Protein AF-A0AAV4I9C3-F1 (afdb_monomer_lite)

InterPro domains:
  IPR000477 Reverse transcriptase domain [PS50878] (1-102)

Organism: NCBI:txid1093978

Sequence (102 aa):
MSSAFDTIDRHLLLNILKNIIKEDEQRIIRYLLSNTELSIKLKGSSKTESFKSNIGTGDSLSPVLFIVYLEHALKNMYIRKIETLNTKNTLELAYADDVDFV

pLDDT: mean 78.45, std 11.16, range [52.56, 96.06]

Structure (mmCIF, N/CA/C/O backbone):
data_AF-A0AAV4I9C3-F1
#
_entry.id   AF-A0AAV4I9C3-F1
#
loop_
_atom_site.group_PDB
_atom_site.id
_atom_site.type_symbol
_atom_site.label_atom_id
_atom_site.label_alt_id
_atom_site.label_comp_id
_atom_site.label_asym_id
_atom_site.label_entity_id
_atom_site.label_seq_id
_atom_site.pdbx_PDB_ins_code
_atom_site.Cartn_x
_atom_site.Cartn_y
_atom_site.Cartn_z
_atom_site.occupancy
_atom_site.B_iso_or_equiv
_atom_site.auth_seq_id
_atom_site.auth_comp_id
_atom_site.auth_asym_id
_atom_site.auth_atom_id
_atom_site.pdbx_PDB_model_num
ATOM 1 N N . MET A 1 1 ? 10.217 10.153 2.409 1.00 52.88 1 MET A N 1
ATOM 2 C CA . MET A 1 1 ? 9.153 11.069 1.897 1.00 52.88 1 MET A CA 1
ATOM 3 C C . MET A 1 1 ? 8.394 11.713 3.069 1.00 52.88 1 MET A C 1
ATOM 5 O O . MET A 1 1 ? 8.486 11.200 4.169 1.00 52.88 1 MET A O 1
ATOM 9 N N . SER A 1 2 ? 7.642 12.813 2.900 1.00 52.56 2 SER A N 1
ATOM 10 C CA . SER A 1 2 ? 6.764 13.332 3.979 1.00 52.56 2 SER A CA 1
ATOM 11 C C . SER A 1 2 ? 5.363 12.713 3.864 1.00 52.56 2 SER A C 1
ATOM 13 O O . SER A 1 2 ? 4.778 12.776 2.784 1.00 52.56 2 SER A O 1
ATOM 15 N N . SER A 1 3 ? 4.840 12.106 4.938 1.00 68.81 3 SER A N 1
ATOM 16 C CA . SER A 1 3 ? 3.489 11.507 5.009 1.00 68.81 3 SER A CA 1
ATOM 17 C C . SER A 1 3 ? 3.150 10.515 3.879 1.00 68.81 3 SER A C 1
ATOM 19 O O . SER A 1 3 ? 2.102 10.608 3.247 1.00 68.81 3 SER A O 1
ATOM 21 N N . ALA A 1 4 ? 4.029 9.540 3.618 1.00 69.94 4 ALA A N 1
ATOM 22 C CA . ALA A 1 4 ? 3.947 8.642 2.455 1.00 69.94 4 ALA A CA 1
ATOM 23 C C . ALA A 1 4 ? 2.652 7.803 2.360 1.00 69.94 4 ALA A C 1
ATOM 25 O O . ALA A 1 4 ? 2.177 7.508 1.266 1.00 69.94 4 ALA A O 1
ATOM 26 N N . PHE A 1 5 ? 2.049 7.438 3.494 1.00 72.44 5 PHE A N 1
ATOM 27 C CA . PHE A 1 5 ? 0.756 6.748 3.508 1.00 72.44 5 PHE A CA 1
ATOM 28 C C . PHE A 1 5 ? -0.425 7.695 3.258 1.00 72.44 5 PHE A C 1
ATOM 30 O O . PHE A 1 5 ? -1.480 7.251 2.841 1.00 72.44 5 PHE A O 1
ATOM 37 N N . ASP A 1 6 ? -0.298 9.002 3.461 1.00 73.31 6 ASP A N 1
ATOM 38 C CA . ASP A 1 6 ? -1.426 9.912 3.222 1.00 73.31 6 ASP A CA 1
ATOM 39 C C . ASP A 1 6 ? -1.542 10.323 1.745 1.00 73.31 6 ASP A C 1
ATOM 41 O O . ASP A 1 6 ? -2.546 10.919 1.345 1.00 73.31 6 ASP A O 1
ATOM 45 N N . THR A 1 7 ? -0.530 9.994 0.932 1.00 77.19 7 THR A N 1
ATOM 46 C CA . THR A 1 7 ? -0.384 10.422 -0.467 1.00 77.19 7 THR A CA 1
ATOM 47 C C . THR A 1 7 ? -0.708 9.341 -1.504 1.00 77.19 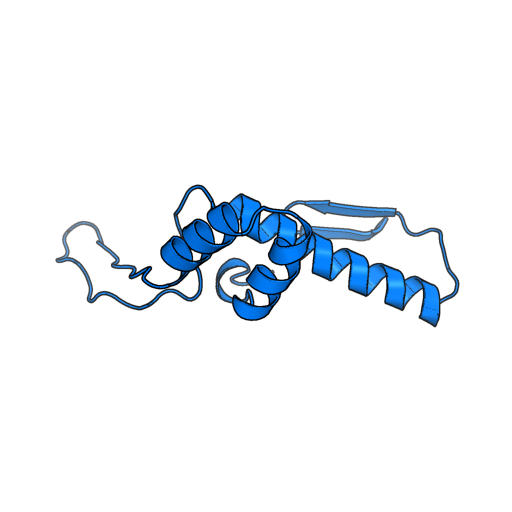7 THR A C 1
ATOM 49 O O . THR A 1 7 ? -0.631 9.617 -2.702 1.00 77.19 7 THR A O 1
ATOM 52 N N . ILE A 1 8 ? -1.092 8.123 -1.097 1.00 82.19 8 ILE A N 1
ATOM 53 C CA . ILE A 1 8 ? -1.442 7.058 -2.054 1.00 82.19 8 ILE A CA 1
ATOM 54 C C . ILE A 1 8 ? -2.783 7.349 -2.728 1.00 82.19 8 ILE A C 1
ATOM 56 O O . ILE A 1 8 ? -3.809 7.557 -2.075 1.00 82.19 8 ILE A O 1
ATOM 60 N N . ASP A 1 9 ? -2.798 7.226 -4.053 1.00 86.75 9 ASP A N 1
ATOM 61 C CA . ASP A 1 9 ? -4.031 7.171 -4.829 1.00 86.75 9 ASP A CA 1
ATOM 62 C C . ASP A 1 9 ? -4.681 5.776 -4.713 1.00 86.75 9 ASP A C 1
ATOM 64 O O . ASP A 1 9 ? -4.202 4.778 -5.263 1.00 86.75 9 ASP A O 1
ATOM 68 N N . ARG A 1 10 ? -5.818 5.710 -4.006 1.00 84.00 10 ARG A N 1
ATOM 69 C CA . ARG A 1 10 ? -6.600 4.476 -3.806 1.00 84.00 10 ARG A CA 1
ATOM 70 C C . ARG A 1 10 ? -7.109 3.866 -5.111 1.00 84.00 10 ARG A C 1
ATOM 72 O O . ARG A 1 10 ? -7.193 2.643 -5.215 1.00 84.00 10 ARG A O 1
ATOM 79 N N . HIS A 1 11 ? -7.482 4.684 -6.089 1.00 88.19 11 HIS A N 1
ATOM 80 C CA . HIS A 1 11 ? -7.990 4.186 -7.362 1.00 88.19 11 HIS A CA 1
ATOM 81 C C . HIS A 1 11 ? -6.862 3.533 -8.164 1.00 88.19 11 HIS A C 1
ATOM 83 O O . HIS A 1 11 ? -7.034 2.427 -8.684 1.00 88.19 11 HIS A O 1
ATOM 89 N N . LEU A 1 12 ? -5.689 4.170 -8.194 1.00 90.94 12 LEU A N 1
ATOM 90 C CA . LEU A 1 12 ? -4.495 3.595 -8.807 1.00 90.94 12 LEU A CA 1
ATOM 91 C C . LEU A 1 12 ? -4.079 2.292 -8.110 1.00 90.94 12 LEU A C 1
ATOM 93 O O . LEU A 1 12 ? -3.891 1.284 -8.787 1.00 90.94 12 LEU A O 1
ATOM 97 N N . LEU A 1 13 ? -4.025 2.270 -6.774 1.00 90.44 13 LEU A N 1
ATOM 98 C CA . LEU A 1 13 ? -3.714 1.061 -6.002 1.00 90.44 13 LEU A CA 1
ATOM 99 C C . LEU A 1 13 ? -4.667 -0.097 -6.335 1.00 90.44 13 LEU A C 1
ATOM 101 O O . LEU A 1 13 ? -4.221 -1.206 -6.624 1.00 90.44 13 LEU A O 1
ATOM 105 N N . LEU A 1 14 ? -5.981 0.149 -6.345 1.00 89.88 14 LEU A N 1
ATOM 106 C CA . LEU A 1 14 ? -6.965 -0.884 -6.679 1.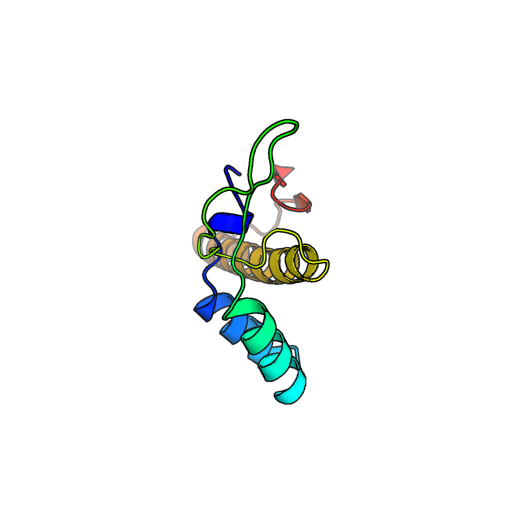00 89.88 14 LEU A CA 1
ATOM 107 C C . LEU A 1 14 ? -6.825 -1.384 -8.123 1.00 89.88 14 LEU A C 1
ATOM 109 O O . LEU A 1 14 ? -7.092 -2.560 -8.375 1.00 89.88 14 LEU A O 1
ATOM 113 N N . ASN A 1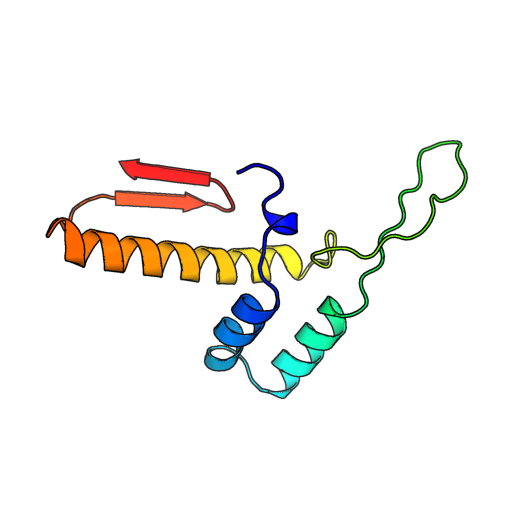 15 ? -6.397 -0.528 -9.054 1.00 93.19 15 ASN A N 1
ATOM 114 C CA . ASN A 1 15 ? -6.108 -0.925 -10.431 1.00 93.19 15 ASN A CA 1
ATOM 115 C C . ASN A 1 15 ? -4.840 -1.776 -10.540 1.00 93.19 15 ASN A C 1
ATOM 117 O O . ASN A 1 15 ? -4.861 -2.774 -11.257 1.00 93.19 15 ASN A O 1
ATOM 121 N N . ILE A 1 16 ? -3.772 -1.431 -9.813 1.00 92.81 16 ILE A N 1
ATOM 122 C CA . ILE A 1 16 ? -2.538 -2.233 -9.753 1.00 92.81 16 ILE A CA 1
ATOM 123 C C . ILE A 1 16 ? -2.860 -3.634 -9.220 1.00 92.81 16 ILE A C 1
ATOM 125 O O . ILE A 1 16 ? -2.503 -4.638 -9.836 1.00 92.81 16 ILE A O 1
ATOM 129 N N . LEU A 1 17 ? -3.610 -3.705 -8.116 1.00 92.31 17 LEU A N 1
ATOM 130 C CA . LEU A 1 17 ? -3.983 -4.965 -7.472 1.00 92.31 17 LEU A CA 1
ATOM 131 C C . LEU A 1 17 ? -4.826 -5.873 -8.370 1.00 92.31 17 LEU A C 1
ATOM 133 O O . LEU A 1 17 ? -4.692 -7.089 -8.278 1.00 92.31 17 LEU A O 1
ATOM 137 N N . LYS A 1 18 ? -5.649 -5.319 -9.270 1.00 92.94 18 LYS A N 1
ATOM 138 C CA . LYS A 1 18 ? -6.528 -6.099 -10.163 1.00 92.94 18 LYS A CA 1
ATOM 139 C C . LYS A 1 18 ? -5.783 -7.181 -10.961 1.00 92.94 18 LYS A C 1
ATOM 141 O O . LYS A 1 18 ? -6.377 -8.195 -11.305 1.00 92.94 18 LYS A O 1
ATOM 146 N N . ASN A 1 19 ? -4.499 -6.965 -11.244 1.00 89.75 19 ASN A N 1
ATOM 147 C CA . ASN A 1 19 ? -3.667 -7.897 -12.008 1.00 89.75 19 ASN A CA 1
ATOM 148 C C . ASN A 1 19 ? -2.867 -8.879 -11.128 1.00 89.75 19 ASN A C 1
ATOM 150 O O . ASN A 1 19 ? -2.143 -9.713 -11.663 1.00 89.75 19 ASN A O 1
ATOM 154 N N . ILE A 1 20 ? -2.959 -8.762 -9.801 1.00 92.44 20 ILE A N 1
ATOM 155 C CA . ILE A 1 20 ? -2.148 -9.510 -8.825 1.00 92.44 20 ILE A CA 1
ATOM 156 C C . ILE A 1 20 ? -3.023 -10.458 -7.997 1.00 92.44 20 ILE A C 1
ATOM 158 O O . ILE A 1 20 ? -2.605 -11.572 -7.689 1.00 92.44 20 ILE A O 1
ATOM 162 N N . ILE A 1 21 ? -4.231 -10.019 -7.639 1.00 93.62 21 ILE A N 1
ATOM 163 C CA . ILE A 1 21 ? -5.134 -10.728 -6.723 1.00 93.62 21 ILE A CA 1
ATOM 164 C C . ILE A 1 21 ? -6.459 -11.090 -7.399 1.00 93.62 21 ILE A C 1
ATOM 166 O O . ILE A 1 21 ? -6.817 -10.550 -8.447 1.00 93.62 21 ILE A O 1
ATOM 170 N N . LYS A 1 22 ? -7.215 -11.996 -6.779 1.00 96.06 22 LYS A N 1
ATOM 171 C CA . LYS A 1 22 ? -8.551 -12.397 -7.235 1.00 96.06 22 LYS A CA 1
ATOM 172 C C . LYS A 1 22 ? -9.584 -11.310 -6.939 1.00 96.06 22 LYS A C 1
ATOM 174 O O . LYS A 1 22 ? -9.420 -10.491 -6.036 1.00 96.06 22 LYS A O 1
ATOM 179 N N . GLU A 1 23 ? -10.704 -11.348 -7.659 1.00 92.69 23 GLU A N 1
ATOM 180 C CA . GLU A 1 23 ? -11.789 -10.370 -7.496 1.00 92.69 23 GLU A CA 1
ATOM 181 C C . GLU A 1 23 ? -12.343 -10.333 -6.060 1.00 92.69 23 GLU A C 1
ATOM 183 O O . GLU A 1 23 ? -12.599 -9.255 -5.522 1.00 92.69 23 GLU A O 1
ATOM 188 N N . ASP A 1 24 ? -12.472 -11.490 -5.406 1.00 93.62 24 ASP A N 1
ATOM 189 C CA . ASP A 1 24 ? -12.974 -11.570 -4.029 1.00 93.62 24 ASP A CA 1
ATOM 190 C C . ASP A 1 24 ? -12.019 -10.908 -3.026 1.00 93.62 24 ASP A C 1
ATOM 192 O O . ASP A 1 24 ? -12.450 -10.154 -2.153 1.00 93.62 24 ASP A O 1
ATOM 196 N N . GLU A 1 25 ? -10.711 -11.106 -3.198 1.00 92.12 25 GLU A N 1
ATOM 197 C CA . GLU A 1 25 ? -9.674 -10.444 -2.399 1.00 92.12 25 GLU A CA 1
ATOM 198 C C . GLU A 1 25 ? -9.718 -8.927 -2.633 1.00 92.12 25 GLU A C 1
ATOM 200 O O . GLU A 1 25 ? -9.694 -8.138 -1.687 1.00 92.12 25 GLU A O 1
ATOM 205 N N . GLN A 1 26 ? -9.890 -8.501 -3.889 1.00 90.81 26 GLN A N 1
ATOM 206 C CA . GLN A 1 26 ? -10.010 -7.089 -4.248 1.00 90.81 26 GLN A CA 1
ATOM 207 C C . GLN A 1 26 ? -11.248 -6.429 -3.623 1.00 90.81 26 GLN A C 1
ATOM 209 O O . GLN A 1 26 ? -11.187 -5.265 -3.218 1.00 90.81 26 GLN A O 1
ATOM 214 N N . ARG A 1 27 ? -12.371 -7.151 -3.512 1.00 90.81 27 ARG A N 1
ATOM 215 C CA . ARG A 1 27 ? -13.584 -6.669 -2.829 1.00 90.81 27 ARG A CA 1
ATOM 216 C C . ARG A 1 27 ? -13.344 -6.458 -1.337 1.00 90.81 27 ARG A C 1
ATOM 218 O O . ARG A 1 27 ? -13.741 -5.416 -0.818 1.00 90.81 27 ARG A O 1
ATOM 225 N N . ILE A 1 28 ? -12.660 -7.391 -0.672 1.00 89.06 28 ILE A N 1
ATOM 226 C CA . ILE A 1 28 ? -12.312 -7.271 0.753 1.00 89.06 28 ILE A CA 1
ATOM 227 C C . ILE A 1 28 ? -11.404 -6.060 0.978 1.00 89.06 28 ILE A C 1
ATOM 229 O O . ILE A 1 28 ? -11.693 -5.228 1.834 1.00 89.06 28 ILE A O 1
ATOM 233 N N . ILE A 1 29 ? -10.354 -5.904 0.168 1.00 88.50 29 ILE A N 1
ATOM 234 C CA . ILE A 1 29 ? -9.437 -4.761 0.275 1.00 88.50 29 ILE A CA 1
ATOM 235 C C . ILE A 1 29 ? -10.180 -3.443 0.039 1.00 88.50 29 ILE A C 1
ATOM 237 O O . ILE A 1 29 ? -10.025 -2.496 0.806 1.00 88.50 29 ILE A O 1
ATOM 241 N N . ARG A 1 30 ? -11.043 -3.375 -0.981 1.00 87.12 30 ARG A N 1
ATOM 242 C CA . ARG A 1 30 ? -11.865 -2.186 -1.244 1.00 87.12 30 ARG A CA 1
ATOM 243 C C . ARG A 1 30 ? -12.763 -1.845 -0.055 1.00 87.12 30 ARG A C 1
ATOM 245 O O . ARG A 1 30 ? -12.882 -0.671 0.283 1.00 87.12 30 ARG A O 1
ATOM 252 N N . TYR A 1 31 ? -13.367 -2.849 0.580 1.00 85.12 31 TYR A N 1
ATOM 253 C CA . TYR A 1 31 ? -14.178 -2.657 1.778 1.00 85.12 31 TYR A CA 1
ATOM 254 C C . TYR A 1 31 ? -13.346 -2.086 2.933 1.00 85.12 31 TYR A C 1
ATOM 256 O O . TYR A 1 31 ? -13.710 -1.041 3.475 1.00 85.12 31 TYR A O 1
ATOM 264 N N . LEU A 1 32 ? -12.192 -2.696 3.231 1.00 82.44 32 LEU A N 1
ATOM 265 C CA . LEU A 1 32 ? -11.266 -2.245 4.279 1.00 82.44 32 LEU A CA 1
ATOM 266 C C . LEU A 1 32 ? -10.781 -0.803 4.058 1.00 82.44 32 LEU A C 1
ATOM 268 O O . LEU A 1 32 ? -10.658 -0.039 5.010 1.00 82.44 32 LEU A O 1
ATOM 272 N N . LEU A 1 33 ? -10.579 -0.398 2.801 1.00 79.31 33 LEU A N 1
ATOM 273 C CA . LEU A 1 33 ? -10.131 0.951 2.443 1.00 79.31 33 LEU A CA 1
ATOM 274 C C . LEU A 1 33 ? -11.256 1.999 2.350 1.00 79.31 33 LEU A C 1
ATOM 276 O O . LEU A 1 33 ? -10.958 3.187 2.209 1.00 79.31 33 LEU A O 1
ATOM 280 N N . SER A 1 34 ? -12.534 1.601 2.350 1.00 75.88 34 SER A N 1
ATOM 281 C CA . SER A 1 34 ? -13.664 2.505 2.057 1.00 75.88 34 SER A CA 1
ATOM 282 C C . SER A 1 34 ? -14.216 3.260 3.271 1.00 75.88 34 SER A C 1
ATOM 284 O O . SER A 1 34 ? -14.741 4.358 3.100 1.0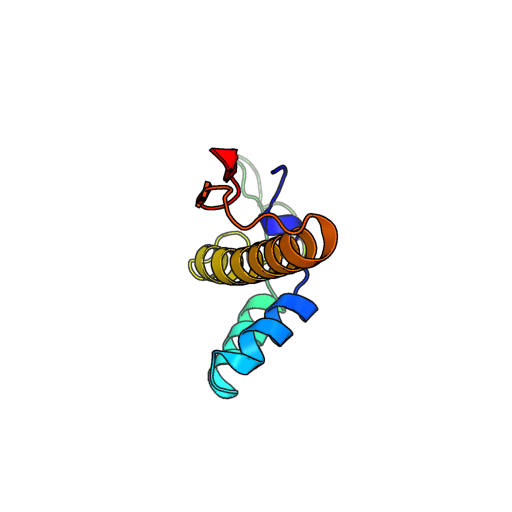0 75.88 34 SER A O 1
ATOM 286 N N . ASN A 1 35 ? -14.057 2.716 4.482 1.00 66.94 35 ASN A N 1
ATOM 287 C CA . ASN A 1 35 ? -14.715 3.213 5.699 1.00 66.94 35 ASN A CA 1
ATOM 288 C C . ASN A 1 35 ? -13.754 3.350 6.890 1.00 66.94 35 ASN A C 1
ATOM 290 O O . ASN A 1 35 ? -14.134 3.131 8.039 1.00 66.94 35 ASN A O 1
ATOM 294 N N . THR A 1 36 ? -12.493 3.681 6.629 1.00 69.69 36 THR A N 1
ATOM 295 C CA . THR A 1 36 ? -11.511 3.909 7.689 1.00 69.69 36 THR A CA 1
ATOM 296 C C . THR A 1 36 ? -11.631 5.327 8.238 1.00 69.69 36 THR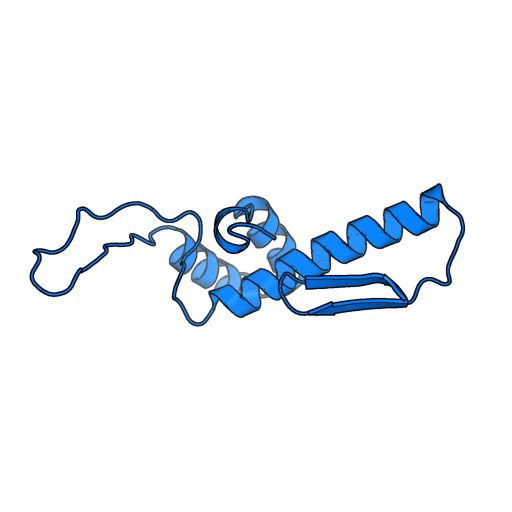 A C 1
ATOM 298 O O . THR A 1 36 ? -11.186 6.308 7.638 1.00 69.69 36 THR A O 1
ATOM 301 N N . GLU A 1 37 ? -12.269 5.420 9.402 1.00 73.62 37 GLU A N 1
ATOM 302 C CA . GLU A 1 37 ? -12.293 6.614 10.237 1.00 73.62 37 GLU A CA 1
ATOM 303 C C . GLU A 1 37 ? -11.242 6.502 11.338 1.00 73.62 37 GLU A C 1
ATOM 305 O O . GLU A 1 37 ? -11.141 5.487 12.032 1.00 73.62 37 GLU A O 1
ATOM 310 N N . LEU A 1 38 ? -10.469 7.566 11.511 1.00 72.94 38 LEU A N 1
ATOM 311 C CA . LEU A 1 38 ? -9.494 7.689 12.576 1.00 72.94 38 LEU A CA 1
ATOM 312 C C . LEU A 1 38 ? -9.990 8.646 13.638 1.00 72.94 38 LEU A C 1
ATOM 314 O O . LEU A 1 38 ? -10.596 9.671 13.358 1.00 72.94 38 LEU A O 1
ATOM 318 N N . SER A 1 39 ? -9.666 8.318 14.877 1.00 76.94 39 SER A N 1
ATOM 319 C CA . SER A 1 39 ? -9.937 9.162 16.031 1.00 76.94 39 SER A CA 1
ATOM 320 C C . SER A 1 39 ? -8.733 9.108 16.951 1.00 76.94 39 SER A C 1
ATOM 322 O O . SER A 1 39 ? -8.269 8.019 17.302 1.00 76.94 39 SER A O 1
ATOM 324 N N . ILE A 1 40 ? -8.243 10.264 17.370 1.00 80.19 40 ILE A N 1
ATOM 325 C CA . ILE A 1 40 ? -7.066 10.367 18.228 1.00 80.19 40 ILE A CA 1
ATOM 326 C C . ILE A 1 40 ? -7.539 10.450 19.680 1.00 80.19 40 ILE A C 1
ATOM 328 O O . ILE A 1 40 ? -8.424 11.239 20.023 1.00 80.19 40 ILE A O 1
ATOM 332 N N . LYS A 1 41 ? -6.950 9.637 20.558 1.00 83.12 41 LYS A N 1
ATOM 333 C CA . LYS A 1 41 ? -7.155 9.734 22.007 1.00 83.12 41 LYS A CA 1
ATOM 334 C C . LYS A 1 41 ? -5.850 10.167 22.662 1.00 83.12 41 LYS A C 1
ATOM 336 O O . LYS A 1 41 ? -4.923 9.368 22.764 1.00 83.12 41 LYS A O 1
ATOM 341 N N . LEU A 1 42 ? -5.785 11.412 23.129 1.00 82.31 42 LEU A N 1
ATOM 342 C CA . LEU A 1 42 ? -4.640 11.895 23.901 1.00 82.31 42 LEU A CA 1
ATOM 343 C C . LEU A 1 42 ? -4.830 11.533 25.379 1.00 82.31 42 LEU A C 1
ATOM 345 O O . LEU A 1 42 ? -5.951 11.517 25.903 1.00 82.31 42 LEU A O 1
ATOM 349 N N . LYS A 1 43 ? -3.731 11.230 26.070 1.00 81.38 43 LYS A N 1
ATOM 350 C CA . LYS A 1 43 ? -3.746 10.889 27.498 1.00 81.38 43 LYS A CA 1
ATOM 351 C C . LYS A 1 43 ? -4.360 12.043 28.305 1.00 81.38 43 LYS A C 1
ATOM 353 O O . LYS A 1 43 ? -3.865 13.159 28.247 1.00 81.38 43 LYS A O 1
ATOM 358 N N . GLY A 1 44 ? -5.427 11.758 29.056 1.00 81.0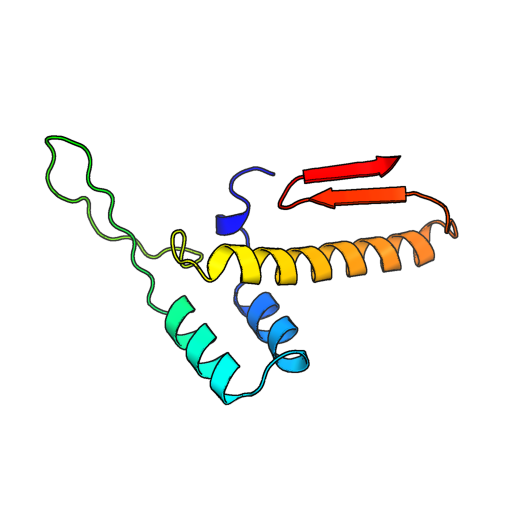0 44 GLY A N 1
ATOM 359 C CA . GLY A 1 44 ? -6.147 12.756 29.862 1.00 81.00 44 GLY A CA 1
ATOM 360 C C . GLY A 1 44 ? -7.216 13.566 29.114 1.00 81.00 44 GLY A C 1
ATOM 361 O O . GLY A 1 44 ? -7.808 14.453 29.715 1.00 81.00 44 GLY A O 1
ATOM 362 N N . SER A 1 45 ? -7.494 13.258 27.843 1.00 75.38 45 SER A N 1
ATOM 363 C CA . SER A 1 45 ? -8.536 13.921 27.042 1.00 75.38 45 SER A CA 1
ATOM 364 C C . SER A 1 45 ? -9.643 12.955 26.608 1.00 75.38 45 SER A C 1
ATOM 366 O O . SER A 1 45 ? -9.447 11.733 26.563 1.00 75.38 45 SER A O 1
ATOM 368 N N . SER A 1 46 ? -10.812 13.506 26.277 1.00 74.94 46 SER A N 1
ATOM 369 C CA . SER A 1 46 ? -11.854 12.787 25.545 1.00 74.94 46 SER A CA 1
ATOM 370 C C . SER A 1 46 ? -11.400 12.496 24.111 1.00 74.94 46 SER A C 1
ATOM 372 O O . SER A 1 46 ? -10.542 13.174 23.549 1.00 74.94 46 SER A O 1
ATOM 374 N N . LYS A 1 47 ? -11.958 11.432 23.527 1.00 78.75 47 LYS A N 1
ATOM 375 C CA . LYS A 1 47 ? -11.703 11.024 22.141 1.00 78.75 47 LYS A CA 1
ATOM 376 C C . LYS A 1 47 ? -12.001 12.207 21.201 1.00 78.75 47 LYS A C 1
ATOM 378 O O . LYS A 1 47 ? -13.062 12.812 21.331 1.00 78.75 47 LYS A O 1
ATOM 383 N N . THR A 1 48 ? -11.069 12.539 20.307 1.00 77.69 48 THR A N 1
ATOM 384 C CA . THR A 1 48 ? -11.287 13.571 19.274 1.00 77.69 48 THR A CA 1
ATOM 385 C C . THR A 1 48 ? -12.334 13.115 18.261 1.00 77.69 48 THR A C 1
ATOM 387 O O . THR A 1 48 ? -12.614 11.916 18.152 1.00 77.69 48 THR A O 1
ATOM 390 N N . GLU A 1 49 ? -12.925 14.073 17.542 1.00 78.56 49 GLU A N 1
ATOM 391 C CA . GLU A 1 49 ? -13.858 13.774 16.456 1.00 78.56 49 GLU A CA 1
ATOM 392 C C . GLU A 1 49 ? -13.200 12.870 15.409 1.00 78.56 49 GLU A C 1
ATOM 394 O O . GLU A 1 49 ? -12.021 13.023 15.077 1.00 78.56 49 GLU A O 1
ATOM 399 N N . SER A 1 50 ? -13.967 11.893 14.925 1.00 79.06 50 SER A N 1
ATOM 400 C CA . SER A 1 50 ? -13.509 10.994 13.875 1.00 79.06 50 SER A CA 1
ATOM 401 C C . SER A 1 50 ? -13.292 11.769 12.576 1.00 79.06 50 SER A C 1
ATOM 403 O O . SER A 1 50 ? -14.147 12.551 12.167 1.00 79.06 50 SER A O 1
ATOM 405 N N . PHE A 1 51 ? -12.186 11.507 11.886 1.00 74.19 51 PHE A N 1
ATOM 406 C CA . PHE A 1 51 ? -11.931 12.016 10.543 1.00 74.19 51 PHE A CA 1
ATOM 407 C C . PHE A 1 51 ? -11.713 10.863 9.567 1.00 74.19 51 PHE A C 1
ATOM 409 O O . PHE A 1 51 ? -11.187 9.806 9.923 1.00 74.19 51 PHE A O 1
ATOM 416 N N . LYS A 1 52 ? -12.124 11.060 8.312 1.00 69.75 52 LYS A N 1
ATOM 417 C CA . LYS A 1 52 ? -11.863 10.084 7.251 1.00 69.75 52 LYS A CA 1
ATOM 418 C C . LYS A 1 52 ? -10.379 10.064 6.948 1.00 69.75 52 LYS A C 1
ATOM 420 O O . LYS A 1 52 ? -9.797 11.111 6.673 1.00 69.75 52 LYS A O 1
ATOM 425 N N . SER A 1 53 ? -9.794 8.877 6.960 1.00 66.25 53 SER A N 1
ATOM 426 C CA . SER A 1 53 ? -8.402 8.735 6.578 1.00 66.25 53 SER A CA 1
ATOM 427 C C . SER A 1 53 ? -8.239 8.529 5.069 1.00 66.25 53 SER A C 1
ATOM 429 O O . SER A 1 53 ? -9.122 7.992 4.383 1.00 66.25 53 SER A O 1
ATOM 431 N N . ASN A 1 54 ? -7.101 8.979 4.537 1.00 60.88 54 ASN A N 1
ATOM 432 C CA . ASN A 1 54 ? -6.749 8.816 3.126 1.00 60.88 54 ASN A CA 1
ATOM 433 C C . ASN A 1 54 ? -6.289 7.385 2.792 1.00 60.88 54 ASN A C 1
ATOM 435 O O . ASN A 1 54 ? -6.488 6.942 1.660 1.00 60.88 54 ASN A O 1
ATOM 439 N N . ILE A 1 55 ? -5.813 6.641 3.793 1.00 59.97 55 ILE A N 1
ATOM 440 C CA . ILE A 1 55 ? -5.578 5.186 3.812 1.00 59.97 55 ILE A CA 1
ATOM 441 C C . ILE A 1 55 ? -6.074 4.651 5.160 1.00 59.97 55 ILE A C 1
ATOM 443 O O . ILE A 1 55 ? -6.217 5.423 6.095 1.00 59.97 55 ILE A O 1
ATOM 447 N N . GLY A 1 56 ? -6.316 3.346 5.314 1.00 56.16 56 GLY A N 1
ATOM 448 C CA . GLY A 1 56 ? -6.422 2.705 6.633 1.00 56.16 56 GLY A CA 1
ATOM 449 C C . GLY A 1 56 ? -5.142 2.806 7.476 1.00 56.16 56 GLY A C 1
ATOM 450 O O . GLY A 1 56 ? -4.564 1.801 7.860 1.00 56.16 56 GLY A O 1
ATOM 451 N N . THR A 1 57 ? -4.664 4.015 7.757 1.00 54.78 57 THR A N 1
ATOM 452 C CA . THR A 1 57 ? -3.444 4.302 8.504 1.00 54.78 57 THR A CA 1
ATOM 453 C C . THR A 1 57 ? -3.536 3.674 9.893 1.00 54.78 57 THR A C 1
ATOM 455 O O . THR A 1 57 ? -4.260 4.142 10.767 1.00 54.78 57 THR A O 1
ATOM 458 N N . GLY A 1 58 ? -2.804 2.570 10.069 1.00 58.75 58 GLY A N 1
ATOM 459 C CA . GLY A 1 58 ? -2.724 1.810 11.317 1.00 58.75 58 GLY A CA 1
ATOM 460 C C . GLY A 1 58 ? -3.170 0.349 11.227 1.00 58.75 58 GLY A C 1
ATOM 461 O O . GLY A 1 58 ? -3.018 -0.366 12.216 1.00 58.75 58 GLY A O 1
ATOM 462 N N . ASP A 1 59 ? -3.694 -0.120 10.090 1.00 71.25 59 ASP A N 1
ATOM 463 C CA . ASP A 1 59 ? -3.972 -1.547 9.897 1.00 71.25 59 ASP A CA 1
ATOM 464 C C . ASP A 1 59 ? -2.728 -2.331 9.429 1.00 71.25 59 ASP A C 1
ATOM 466 O O . ASP A 1 59 ? -1.769 -1.784 8.880 1.00 71.25 59 ASP A O 1
ATOM 470 N N . SER A 1 60 ? -2.713 -3.643 9.676 1.00 81.50 60 SER A N 1
ATOM 471 C CA . SER A 1 60 ? -1.590 -4.518 9.305 1.00 81.50 60 SER A CA 1
ATOM 472 C C . SER A 1 60 ? -1.433 -4.703 7.792 1.00 81.50 60 SER A C 1
ATOM 474 O O . SER A 1 60 ? -0.408 -5.213 7.339 1.00 81.50 60 SER A O 1
ATOM 476 N N . LEU A 1 61 ? -2.435 -4.299 7.008 1.00 85.12 61 LEU A N 1
ATOM 477 C CA . LEU A 1 61 ? -2.457 -4.446 5.559 1.00 85.12 61 LEU A CA 1
ATOM 478 C C . LEU A 1 61 ? -1.796 -3.251 4.854 1.00 85.12 61 LEU A C 1
ATOM 480 O O . LEU A 1 61 ? -1.179 -3.423 3.802 1.00 85.12 61 LEU A O 1
ATOM 484 N N . SER A 1 62 ? -1.865 -2.060 5.449 1.00 82.81 62 SER A N 1
ATOM 485 C CA . SER A 1 62 ? -1.332 -0.816 4.889 1.00 82.81 62 SER A CA 1
ATOM 486 C C . SER A 1 62 ? 0.139 -0.894 4.473 1.00 82.81 62 SER A C 1
ATOM 488 O O . SER A 1 62 ? 0.429 -0.479 3.350 1.00 82.81 62 SER A O 1
ATOM 490 N N . PRO A 1 63 ? 1.075 -1.458 5.269 1.00 85.50 63 PRO A N 1
ATOM 491 C CA . PRO A 1 63 ? 2.472 -1.575 4.846 1.00 85.50 63 PRO A CA 1
ATOM 492 C C . PRO A 1 63 ? 2.641 -2.409 3.571 1.00 85.50 63 PRO A C 1
ATOM 494 O O . PRO A 1 63 ? 3.410 -2.044 2.686 1.00 85.50 63 PRO A O 1
ATOM 497 N N . VAL A 1 64 ? 1.886 -3.504 3.440 1.00 89.06 64 VAL A N 1
ATOM 498 C CA . VAL A 1 64 ? 1.952 -4.386 2.264 1.00 89.06 64 VAL A CA 1
ATOM 499 C C . VAL A 1 64 ? 1.400 -3.679 1.028 1.00 89.06 64 VAL A C 1
ATOM 501 O O . VAL A 1 64 ? 2.009 -3.724 -0.040 1.00 89.06 64 VAL A O 1
ATOM 504 N N . LEU A 1 65 ? 0.274 -2.978 1.175 1.00 88.56 65 LEU A N 1
ATOM 505 C CA . LEU A 1 65 ? -0.321 -2.193 0.093 1.00 88.56 65 LEU A CA 1
ATOM 506 C C . LEU A 1 65 ? 0.590 -1.048 -0.359 1.00 88.56 65 LEU A C 1
ATOM 508 O O . LEU A 1 65 ? 0.680 -0.776 -1.556 1.00 88.56 65 LEU A O 1
ATOM 512 N N . PHE A 1 66 ? 1.295 -0.416 0.581 1.00 87.44 66 PHE A N 1
ATOM 513 C CA . PHE A 1 66 ? 2.277 0.620 0.279 1.00 87.44 66 PHE A CA 1
ATOM 514 C C . PHE A 1 66 ? 3.454 0.073 -0.531 1.00 87.44 66 PHE A C 1
ATOM 516 O O . PHE A 1 66 ? 3.825 0.682 -1.528 1.00 87.44 66 PHE A O 1
ATOM 523 N N . ILE A 1 67 ? 3.988 -1.099 -0.172 1.00 89.88 67 ILE A N 1
ATOM 524 C CA . ILE A 1 67 ? 5.075 -1.737 -0.933 1.00 89.88 67 ILE A CA 1
ATOM 525 C C . ILE A 1 67 ? 4.646 -2.010 -2.380 1.00 89.88 67 ILE A C 1
ATOM 527 O O . ILE A 1 67 ? 5.392 -1.699 -3.304 1.00 89.88 67 ILE A O 1
ATOM 531 N N . VAL A 1 68 ? 3.437 -2.539 -2.595 1.00 91.00 68 VAL A N 1
ATOM 532 C CA . VAL A 1 68 ? 2.909 -2.792 -3.950 1.00 91.00 68 VAL A CA 1
ATOM 533 C C . VAL A 1 68 ? 2.766 -1.492 -4.745 1.00 91.00 68 VAL A C 1
ATOM 535 O O . VAL A 1 68 ? 3.125 -1.433 -5.920 1.00 91.00 68 VAL A O 1
ATOM 538 N N . TYR A 1 69 ? 2.253 -0.438 -4.111 1.00 90.56 69 TYR A N 1
ATOM 539 C CA . TYR A 1 69 ? 2.108 0.868 -4.745 1.00 90.56 69 TYR A CA 1
ATOM 540 C C . TYR A 1 69 ? 3.460 1.481 -5.129 1.00 90.56 69 TYR A C 1
ATOM 542 O O . TYR A 1 69 ? 3.638 1.966 -6.249 1.00 90.56 69 TYR A O 1
ATOM 550 N N . LEU A 1 70 ? 4.420 1.437 -4.205 1.00 89.50 70 LEU A N 1
ATOM 551 C CA . LEU A 1 70 ? 5.767 1.946 -4.409 1.00 89.50 70 LEU A CA 1
ATOM 552 C C . LEU A 1 70 ? 6.480 1.196 -5.533 1.00 89.50 70 LEU A C 1
ATOM 554 O O . LEU A 1 70 ? 7.077 1.824 -6.401 1.00 89.50 70 LEU A O 1
ATOM 558 N N . GLU A 1 71 ? 6.396 -0.132 -5.548 1.00 90.75 71 GLU A N 1
ATOM 559 C CA . GLU A 1 71 ? 7.018 -0.959 -6.580 1.00 90.75 71 GLU A CA 1
ATOM 560 C C . GLU A 1 71 ? 6.535 -0.571 -7.982 1.00 90.75 71 GLU A C 1
ATOM 562 O O . GLU A 1 71 ? 7.347 -0.407 -8.898 1.00 90.75 71 GLU A O 1
ATOM 567 N N . HIS A 1 72 ? 5.234 -0.313 -8.126 1.00 91.62 72 HIS A N 1
ATOM 568 C CA . HIS A 1 72 ? 4.664 0.172 -9.375 1.00 91.62 72 HIS A CA 1
ATOM 569 C C . HIS A 1 72 ? 5.228 1.546 -9.772 1.00 91.62 72 HIS A C 1
ATOM 571 O O . HIS A 1 72 ? 5.576 1.765 -10.935 1.00 91.62 72 HIS A O 1
ATOM 577 N N . ALA A 1 73 ? 5.354 2.471 -8.815 1.00 89.38 73 ALA A N 1
ATOM 578 C CA . ALA A 1 73 ? 5.924 3.794 -9.058 1.00 89.38 73 ALA A CA 1
ATOM 579 C C . ALA A 1 73 ? 7.402 3.718 -9.486 1.00 89.38 73 ALA A C 1
ATOM 581 O O . ALA A 1 73 ? 7.785 4.347 -10.476 1.00 89.38 73 ALA A O 1
ATOM 582 N N . LEU A 1 74 ? 8.207 2.901 -8.799 1.00 87.94 74 LEU A N 1
ATOM 583 C CA . LEU A 1 74 ? 9.624 2.688 -9.108 1.00 87.94 74 LEU A CA 1
ATOM 584 C C . LEU A 1 74 ? 9.809 2.041 -10.483 1.00 87.94 74 LEU A C 1
ATOM 586 O O . LEU A 1 74 ? 10.616 2.515 -11.281 1.00 87.94 74 LEU A O 1
ATOM 590 N N . LYS A 1 75 ? 9.009 1.021 -10.822 1.00 88.06 75 LYS A N 1
ATOM 591 C CA . LYS A 1 75 ? 9.026 0.404 -12.159 1.00 88.06 75 LYS A CA 1
ATOM 592 C C . LYS A 1 75 ? 8.735 1.412 -13.264 1.00 88.06 75 LYS A C 1
ATOM 594 O O . LYS A 1 75 ? 9.460 1.448 -14.257 1.00 88.06 75 LYS A O 1
ATOM 599 N N . ASN A 1 76 ? 7.708 2.244 -13.097 1.00 87.94 76 ASN A N 1
ATOM 600 C CA . ASN A 1 76 ? 7.368 3.270 -14.084 1.00 87.94 76 ASN A CA 1
ATOM 601 C C . ASN A 1 76 ? 8.490 4.308 -14.230 1.00 87.94 76 ASN A C 1
ATOM 603 O O . ASN A 1 76 ? 8.809 4.723 -15.346 1.00 87.94 76 ASN A O 1
ATOM 607 N N . MET A 1 77 ? 9.117 4.706 -13.118 1.00 84.25 77 MET A N 1
ATOM 608 C CA . MET A 1 77 ? 10.265 5.613 -13.138 1.00 84.25 77 MET A CA 1
ATOM 609 C C . MET A 1 77 ? 11.460 4.985 -13.866 1.00 84.25 77 MET A C 1
ATOM 611 O O . MET A 1 77 ? 12.068 5.640 -14.711 1.00 84.25 77 MET A O 1
ATOM 615 N N . TYR A 1 78 ? 11.760 3.715 -13.594 1.00 81.94 78 TYR A N 1
ATOM 616 C CA . TYR A 1 78 ? 12.864 2.985 -14.211 1.00 81.94 78 TYR A CA 1
ATOM 617 C C . TYR A 1 78 ? 12.672 2.793 -15.721 1.00 81.94 78 TYR A C 1
ATOM 619 O O . TYR A 1 78 ? 13.592 3.070 -16.491 1.00 81.94 78 TYR A O 1
ATOM 627 N N . ILE A 1 79 ? 11.471 2.396 -16.162 1.00 82.44 79 ILE A N 1
ATOM 628 C CA . ILE A 1 79 ? 11.134 2.284 -17.593 1.00 82.44 79 ILE A CA 1
ATOM 629 C C . ILE A 1 79 ? 11.372 3.627 -18.286 1.00 82.44 79 ILE A C 1
ATOM 631 O O . ILE A 1 79 ? 12.117 3.698 -19.263 1.00 82.44 79 ILE A O 1
ATOM 635 N N . ARG A 1 80 ? 10.838 4.713 -17.716 1.00 80.81 80 ARG A N 1
ATOM 636 C CA . ARG A 1 80 ? 11.016 6.062 -18.258 1.00 80.81 80 ARG A CA 1
ATOM 637 C C . ARG A 1 80 ? 12.486 6.490 -18.277 1.00 80.81 80 ARG A C 1
ATOM 639 O O . ARG A 1 80 ? 12.923 7.145 -19.223 1.00 80.81 80 ARG A O 1
ATOM 646 N N . LYS A 1 81 ? 13.267 6.115 -17.259 1.00 77.12 81 LYS A N 1
ATOM 647 C CA . LYS A 1 81 ? 14.711 6.379 -17.184 1.00 77.12 81 LYS A CA 1
ATOM 648 C C . LYS A 1 81 ? 15.463 5.673 -18.313 1.00 77.12 81 LYS A C 1
ATOM 650 O O . LYS A 1 81 ? 16.252 6.325 -18.991 1.00 77.12 81 LYS A O 1
ATOM 655 N N . ILE A 1 82 ? 15.191 4.388 -18.558 1.00 75.81 82 ILE A N 1
ATOM 656 C CA . ILE A 1 82 ? 15.793 3.636 -19.672 1.00 75.81 82 ILE A CA 1
ATOM 657 C C . ILE A 1 82 ? 15.445 4.290 -21.008 1.00 75.81 82 ILE A C 1
ATOM 659 O O . ILE A 1 82 ? 16.347 4.542 -21.806 1.00 75.81 82 ILE A O 1
ATOM 663 N N . GLU A 1 83 ? 14.163 4.578 -21.238 1.00 77.56 83 GLU A N 1
ATOM 664 C CA . GLU A 1 83 ? 13.683 5.170 -22.492 1.00 77.56 83 GLU A CA 1
ATOM 665 C C . GLU A 1 83 ? 14.328 6.533 -22.775 1.00 77.56 83 GLU A C 1
ATOM 667 O O . GLU A 1 83 ? 14.634 6.847 -23.923 1.00 77.56 83 GLU A O 1
ATOM 672 N N . THR A 1 84 ? 14.568 7.332 -21.730 1.00 75.00 84 THR A N 1
ATOM 673 C CA . THR A 1 84 ? 15.074 8.707 -21.872 1.00 75.00 84 THR A CA 1
ATOM 674 C C . THR A 1 84 ? 16.605 8.784 -21.900 1.00 75.00 84 THR A C 1
ATOM 676 O O . THR A 1 84 ? 17.163 9.613 -22.615 1.00 75.00 84 THR A O 1
ATOM 679 N N . LEU A 1 85 ? 17.302 7.957 -21.114 1.00 68.31 85 LEU A N 1
ATOM 680 C CA . LEU A 1 85 ? 18.745 8.098 -20.859 1.00 68.31 85 LEU A CA 1
ATOM 681 C C . LEU A 1 85 ? 19.595 6.956 -21.430 1.00 68.31 85 LEU A C 1
ATOM 683 O O . LEU A 1 85 ? 20.819 7.008 -21.312 1.00 68.31 85 LEU A O 1
ATOM 687 N N . ASN A 1 86 ? 18.978 5.921 -22.014 1.00 65.62 86 ASN A N 1
ATOM 688 C CA . ASN A 1 86 ? 19.643 4.770 -22.642 1.00 65.62 86 ASN A CA 1
ATOM 689 C C . ASN A 1 86 ? 20.740 4.115 -21.767 1.00 65.62 86 ASN A C 1
ATOM 691 O O . ASN A 1 86 ? 21.705 3.531 -22.261 1.00 65.62 86 ASN A O 1
ATOM 695 N N . THR A 1 87 ? 20.613 4.234 -20.444 1.00 60.81 87 THR A N 1
ATOM 696 C CA . THR A 1 87 ? 21.605 3.815 -19.449 1.00 60.81 87 THR A CA 1
ATOM 697 C C . THR A 1 87 ? 21.000 2.730 -18.567 1.00 60.81 87 THR A C 1
ATOM 699 O O . THR A 1 87 ? 20.034 2.958 -17.847 1.00 60.81 87 THR A O 1
ATOM 702 N N . LYS A 1 88 ? 21.566 1.518 -18.640 1.00 61.28 88 LYS A N 1
ATOM 703 C CA . LYS A 1 88 ? 21.098 0.332 -17.896 1.00 61.28 88 LYS A CA 1
ATOM 704 C C . LYS A 1 88 ? 21.729 0.159 -16.506 1.00 61.28 88 LYS A C 1
ATOM 706 O O . LYS A 1 88 ? 21.300 -0.720 -15.768 1.00 61.28 88 LYS A O 1
ATOM 711 N N . ASN A 1 89 ? 22.721 0.974 -16.140 1.00 57.00 89 ASN A N 1
ATOM 712 C CA . ASN A 1 89 ? 23.665 0.650 -15.062 1.00 57.00 89 ASN A CA 1
ATOM 713 C C . ASN A 1 89 ? 23.604 1.616 -13.863 1.00 57.00 89 ASN A C 1
ATOM 715 O O . ASN A 1 89 ? 24.632 2.154 -13.469 1.00 57.00 89 ASN A O 1
ATOM 719 N N . THR A 1 90 ? 22.430 1.858 -13.279 1.00 61.25 90 THR A N 1
ATOM 720 C CA . THR A 1 90 ? 22.355 2.458 -11.930 1.00 61.25 90 THR A CA 1
ATOM 721 C C . THR A 1 90 ? 21.803 1.406 -10.978 1.00 61.25 90 THR A C 1
ATOM 723 O O . THR A 1 90 ? 20.746 0.845 -11.272 1.00 61.25 90 THR A O 1
ATOM 726 N N . LEU A 1 91 ? 22.508 1.115 -9.883 1.00 62.38 91 LEU A N 1
ATOM 727 C CA . LEU A 1 91 ? 21.989 0.249 -8.828 1.00 62.38 91 LEU A CA 1
ATOM 728 C C . LEU A 1 91 ? 21.100 1.111 -7.929 1.00 62.38 91 LEU A C 1
ATOM 730 O O . LEU A 1 91 ? 21.573 2.023 -7.262 1.00 62.38 91 LEU A O 1
ATOM 734 N N . GLU A 1 92 ? 19.796 0.857 -7.954 1.00 66.56 92 GLU A N 1
ATOM 735 C CA . GLU A 1 92 ? 18.824 1.558 -7.113 1.00 66.56 92 GLU A CA 1
ATOM 736 C C . GLU A 1 92 ? 18.440 0.650 -5.943 1.00 66.56 92 GLU A C 1
ATOM 738 O O . GLU A 1 92 ? 17.983 -0.478 -6.147 1.00 66.56 92 GLU A O 1
ATOM 743 N N . LEU A 1 93 ? 18.669 1.125 -4.718 1.00 66.81 93 LEU A N 1
ATOM 744 C CA . LEU A 1 93 ? 18.297 0.435 -3.490 1.00 66.81 93 LEU A CA 1
ATOM 745 C C . LEU A 1 93 ? 17.090 1.157 -2.890 1.00 66.81 93 LEU A C 1
ATOM 747 O O . LEU A 1 93 ? 17.201 2.300 -2.459 1.00 66.81 93 LEU A O 1
ATOM 751 N N . ALA A 1 94 ? 15.939 0.492 -2.852 1.00 69.69 94 ALA A N 1
ATOM 752 C CA . ALA A 1 94 ? 14.719 1.045 -2.274 1.00 69.69 94 ALA A CA 1
ATOM 753 C C . ALA A 1 94 ? 14.251 0.197 -1.087 1.00 69.69 94 ALA A C 1
ATOM 755 O O . ALA A 1 94 ? 14.139 -1.028 -1.194 1.00 69.69 94 ALA A O 1
ATOM 756 N N . TYR A 1 95 ? 13.952 0.848 0.035 1.00 72.62 95 TYR A N 1
ATOM 757 C CA . TYR A 1 95 ? 13.341 0.230 1.204 1.00 72.62 95 TYR A CA 1
ATOM 758 C C . TYR A 1 95 ? 12.262 1.146 1.781 1.00 72.62 95 TYR A C 1
ATOM 760 O O . TYR A 1 95 ? 12.551 2.249 2.234 1.00 72.62 95 TYR A O 1
ATOM 768 N N . ALA A 1 96 ? 11.018 0.657 1.813 1.00 71.56 96 ALA A N 1
ATOM 769 C CA . ALA A 1 96 ? 9.861 1.446 2.235 1.00 71.56 96 ALA A CA 1
ATOM 770 C C . ALA A 1 96 ? 9.834 2.811 1.519 1.00 71.56 96 ALA A C 1
ATOM 772 O O . ALA A 1 96 ? 9.818 2.837 0.300 1.00 71.56 96 ALA A O 1
ATOM 773 N N . ASP A 1 97 ? 9.792 3.943 2.212 1.00 68.81 97 ASP A N 1
ATOM 774 C CA . ASP A 1 97 ? 9.747 5.257 1.564 1.00 68.81 97 ASP A CA 1
ATOM 775 C C . ASP A 1 97 ? 11.124 5.867 1.237 1.00 68.81 97 ASP A C 1
ATOM 777 O O . ASP A 1 97 ? 11.172 6.985 0.708 1.00 68.81 97 ASP A O 1
ATOM 781 N N . ASP A 1 98 ? 12.213 5.143 1.517 1.00 71.56 98 ASP A N 1
ATOM 782 C CA . ASP A 1 98 ? 13.588 5.552 1.236 1.00 71.56 98 ASP A CA 1
ATOM 783 C C . ASP A 1 98 ? 14.111 4.887 -0.041 1.00 71.56 98 ASP A C 1
ATOM 785 O O . ASP A 1 98 ? 13.991 3.677 -0.252 1.00 71.56 98 ASP A O 1
ATOM 789 N N . VAL A 1 99 ? 14.720 5.701 -0.900 1.00 71.88 99 VAL A N 1
ATOM 790 C CA . VAL A 1 99 ? 15.353 5.275 -2.149 1.00 71.88 99 VAL A CA 1
ATOM 791 C C . VAL A 1 99 ? 16.728 5.916 -2.219 1.00 71.88 99 VAL A C 1
ATOM 793 O O . VAL A 1 99 ? 16.845 7.134 -2.078 1.00 71.88 99 VAL A O 1
ATOM 796 N N . ASP A 1 100 ? 17.746 5.096 -2.457 1.00 72.19 100 ASP A N 1
ATOM 797 C CA . ASP A 1 100 ? 19.127 5.522 -2.649 1.00 72.19 100 ASP A CA 1
ATOM 798 C C . ASP A 1 100 ? 19.665 5.019 -3.999 1.00 72.19 100 ASP A C 1
ATOM 800 O O . ASP A 1 100 ? 19.290 3.945 -4.484 1.00 72.19 100 ASP A O 1
ATOM 804 N N . PHE A 1 101 ? 20.540 5.807 -4.621 1.00 67.88 101 PHE A N 1
ATOM 805 C CA . PHE A 1 101 ? 21.147 5.499 -5.917 1.00 67.88 101 PHE A CA 1
ATOM 806 C C . PHE A 1 101 ? 22.658 5.330 -5.742 1.00 67.88 101 PHE A C 1
ATOM 808 O O . PHE A 1 101 ? 23.334 6.273 -5.331 1.00 67.88 101 PHE A O 1
ATOM 815 N N . VAL A 1 102 ? 23.182 4.153 -6.104 1.00 59.22 102 VAL A N 1
ATOM 816 C CA . VAL A 1 102 ? 24.618 3.814 -6.069 1.00 59.22 102 VAL A CA 1
ATOM 817 C C . VAL A 1 102 ? 25.186 3.682 -7.480 1.00 59.22 102 VAL A C 1
ATOM 819 O O . VAL A 1 102 ? 24.529 3.057 -8.354 1.00 59.22 102 VAL A O 1
#

Secondary structure (DSSP, 8-state):
--STTTT--HHHHHHHHTTTS-HHHHHHHHHHHHS-EE----TTSPPPPPEE-SS-TTSSSHHHHHHHHHHHHHHHHHHHHHHHH------EEEETTEEEE-

Radius of gyration: 17.28 Å; chains: 1; bounding box: 39×26×52 Å

Foldseek 3Di:
DPPLLQPDDPVVLLVLCPVVDDPVVSVVLCVQFPDQWDWDDDVPDDIHDTDRGSGNPPDPCSQVSQVSRVVVVVVVVVVVCCVPPVDPDWDWDDDRPDIDID